Protein AF-A0A6N7W7R6-F1 (afdb_monomer)

Structure (mmCIF, N/CA/C/O backbone):
data_AF-A0A6N7W7R6-F1
#
_entry.id   AF-A0A6N7W7R6-F1
#
loop_
_atom_site.group_PDB
_atom_site.id
_atom_site.type_symbol
_atom_site.label_atom_id
_atom_site.label_alt_id
_atom_site.label_comp_id
_atom_site.label_asym_id
_atom_site.label_entity_id
_atom_site.label_seq_id
_atom_site.pdbx_PDB_ins_code
_atom_site.Cartn_x
_atom_site.Cartn_y
_atom_site.Cartn_z
_atom_site.occupancy
_atom_site.B_iso_or_equiv
_atom_site.auth_seq_id
_atom_site.auth_comp_id
_atom_site.auth_asym_id
_atom_site.auth_atom_id
_atom_site.pdbx_PDB_model_num
ATOM 1 N N . MET A 1 1 ? -25.970 0.932 27.434 1.00 49.00 1 MET A N 1
ATOM 2 C CA . MET A 1 1 ? -24.731 1.646 27.062 1.00 49.00 1 MET A CA 1
ATOM 3 C C . MET A 1 1 ? -24.254 1.059 25.743 1.00 49.00 1 MET A C 1
ATOM 5 O O . MET A 1 1 ? -23.799 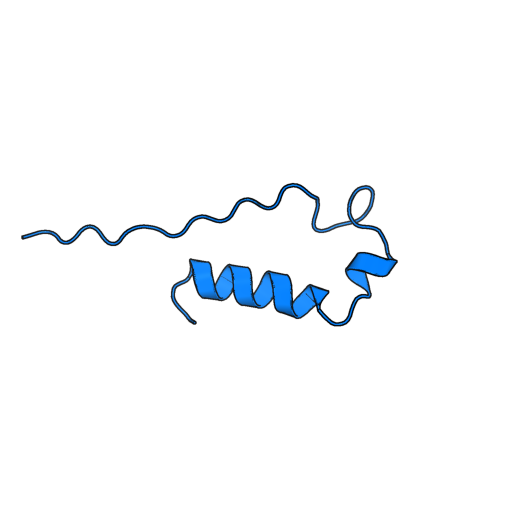-0.074 25.742 1.00 49.00 1 MET A O 1
ATOM 9 N N . PHE A 1 2 ? -24.459 1.746 24.618 1.00 64.94 2 PHE A N 1
ATOM 10 C CA . PHE A 1 2 ? -23.984 1.258 23.320 1.00 64.94 2 PHE A CA 1
ATOM 11 C C . PHE A 1 2 ? -22.559 1.764 23.101 1.00 64.94 2 PHE A C 1
ATOM 13 O O . PHE A 1 2 ? -22.347 2.970 22.998 1.00 64.94 2 PHE A O 1
ATOM 20 N N . TYR A 1 3 ? -21.585 0.854 23.067 1.00 68.31 3 TYR A N 1
ATOM 21 C CA . TYR A 1 3 ? -20.230 1.182 22.633 1.00 68.31 3 TYR A CA 1
ATOM 22 C C . TYR A 1 3 ? -20.210 1.212 21.109 1.00 68.31 3 TYR A C 1
ATOM 24 O O . TYR A 1 3 ? -20.358 0.181 20.455 1.00 68.31 3 TYR A O 1
ATOM 32 N N . PHE A 1 4 ? -20.046 2.404 20.544 1.00 71.81 4 PHE A N 1
ATOM 33 C CA . PHE A 1 4 ? -19.767 2.544 19.125 1.00 71.81 4 PHE A CA 1
ATOM 34 C C . PHE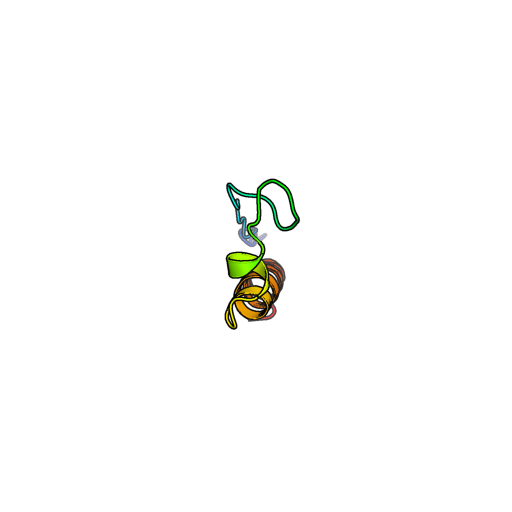 A 1 4 ? -18.321 2.103 18.895 1.00 71.81 4 PHE A C 1
ATOM 36 O O . PHE A 1 4 ? -17.395 2.727 19.410 1.00 71.81 4 PHE A O 1
ATOM 43 N N . GLN A 1 5 ? -18.123 1.005 18.168 1.00 6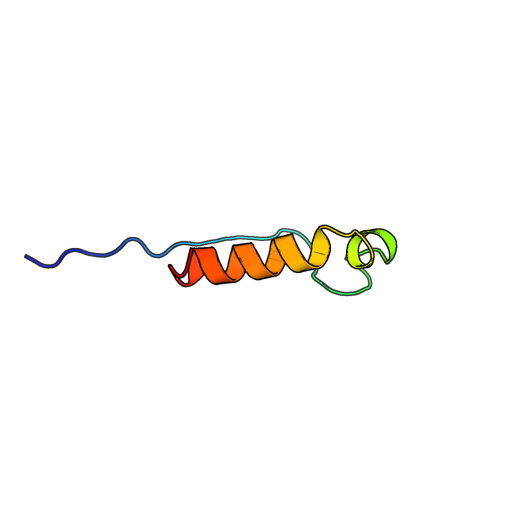8.88 5 GLN A N 1
ATOM 44 C CA . GLN A 1 5 ? -16.784 0.608 17.743 1.00 68.88 5 GLN A CA 1
ATOM 45 C C . GLN A 1 5 ? -16.332 1.581 16.644 1.00 68.88 5 GLN A C 1
ATOM 47 O O . GLN A 1 5 ? -17.055 1.742 15.652 1.00 68.88 5 GLN A O 1
ATOM 52 N N . PRO A 1 6 ? -15.190 2.272 16.800 1.00 73.81 6 PRO A N 1
ATOM 53 C CA . PRO A 1 6 ? -14.669 3.111 15.736 1.00 73.81 6 PRO A CA 1
ATOM 54 C C . PRO A 1 6 ? -14.356 2.226 14.529 1.00 73.81 6 PRO A C 1
ATOM 56 O O . PRO A 1 6 ? -13.603 1.262 14.627 1.00 73.81 6 PRO A O 1
ATOM 59 N N . LYS A 1 7 ? -14.966 2.546 13.386 1.00 83.31 7 LYS A N 1
ATOM 60 C CA . LYS A 1 7 ? -14.660 1.874 12.123 1.00 83.31 7 LYS A CA 1
ATOM 61 C C . LYS A 1 7 ? -13.313 2.375 11.616 1.00 83.31 7 LYS A C 1
ATOM 63 O O . LYS A 1 7 ? -13.139 3.587 11.460 1.00 83.31 7 LYS A O 1
ATOM 68 N N . LEU A 1 8 ? -12.400 1.454 11.337 1.00 92.75 8 LEU A N 1
ATOM 69 C CA . LEU A 1 8 ? -11.123 1.770 10.710 1.00 92.75 8 LEU A CA 1
ATOM 70 C C . LEU A 1 8 ? -11.337 2.214 9.256 1.00 92.75 8 LEU A C 1
ATOM 72 O O . LEU A 1 8 ? -12.286 1.795 8.588 1.00 92.75 8 LEU A O 1
ATOM 76 N N . LYS A 1 9 ? -10.485 3.127 8.786 1.00 94.62 9 LYS A N 1
ATOM 77 C CA . LYS A 1 9 ? -10.515 3.677 7.425 1.00 94.62 9 LYS A CA 1
ATOM 78 C C . LYS A 1 9 ? -9.089 3.814 6.915 1.00 94.62 9 LYS A C 1
ATOM 80 O O . LYS A 1 9 ? -8.220 4.270 7.652 1.00 94.62 9 LYS A O 1
ATOM 85 N N . LEU A 1 10 ? -8.884 3.470 5.650 1.00 96.12 10 LEU A N 1
ATOM 86 C CA . LEU A 1 10 ? -7.616 3.605 4.946 1.00 96.12 10 LEU A CA 1
ATOM 87 C C . LEU A 1 10 ? -7.896 4.215 3.573 1.00 96.12 10 LEU A C 1
ATOM 89 O O . LEU A 1 10 ? -8.800 3.767 2.872 1.00 96.12 10 LEU A O 1
ATOM 93 N N . SER A 1 11 ? -7.122 5.231 3.207 1.00 97.19 11 SER A N 1
ATOM 94 C CA . SER A 1 11 ? -7.148 5.828 1.874 1.00 97.19 11 SER A CA 1
ATOM 95 C C . SER A 1 11 ? -5.783 5.624 1.240 1.00 97.19 11 SER A C 1
ATOM 97 O O . SER A 1 11 ? -4.782 6.120 1.755 1.00 97.19 11 SER A O 1
ATOM 99 N N . TYR A 1 12 ? -5.750 4.897 0.129 1.00 97.06 12 TYR A N 1
ATOM 100 C CA . TYR A 1 12 ? -4.561 4.720 -0.692 1.00 97.06 12 TYR A CA 1
ATOM 101 C C . TYR A 1 12 ? -4.667 5.658 -1.896 1.00 97.06 12 TYR A C 1
ATOM 103 O O . TYR A 1 12 ? -5.674 5.655 -2.597 1.00 97.06 12 TYR A O 1
ATOM 111 N N . ALA A 1 13 ? -3.671 6.526 -2.074 1.00 97.25 13 ALA A N 1
ATOM 112 C CA . ALA A 1 13 ? -3.729 7.632 -3.034 1.00 97.25 13 ALA A CA 1
ATOM 113 C C . ALA A 1 13 ? -3.249 7.256 -4.450 1.00 97.25 13 ALA A C 1
ATOM 115 O O . ALA A 1 13 ? -3.140 8.135 -5.301 1.00 97.25 13 ALA A O 1
ATOM 116 N N . SER A 1 14 ? -2.943 5.979 -4.683 1.00 95.75 14 SER A N 1
ATOM 117 C CA . SER A 1 14 ? -2.527 5.438 -5.980 1.00 95.75 14 SER A CA 1
ATOM 118 C C . SER A 1 14 ? -3.455 4.294 -6.408 1.00 95.75 14 SER A C 1
ATOM 120 O O . SER A 1 14 ? -4.423 3.977 -5.715 1.00 95.75 14 SER A O 1
ATOM 122 N N . ASP A 1 15 ? -3.164 3.679 -7.549 1.00 95.88 15 ASP A N 1
ATOM 123 C CA . ASP A 1 15 ? -3.859 2.496 -8.065 1.00 95.88 15 ASP A CA 1
ATOM 124 C C . ASP A 1 15 ? -3.178 1.198 -7.593 1.00 95.88 15 ASP A C 1
ATOM 126 O O . ASP A 1 15 ? -2.005 1.192 -7.218 1.00 95.88 15 ASP A O 1
ATOM 130 N N . ILE A 1 16 ? -3.921 0.095 -7.617 1.00 96.69 16 ILE A N 1
ATOM 131 C CA . ILE A 1 16 ? -3.456 -1.269 -7.315 1.00 96.69 16 ILE A CA 1
ATOM 132 C C . ILE A 1 16 ? -3.223 -2.082 -8.600 1.00 96.69 16 ILE A C 1
ATOM 134 O O . ILE A 1 16 ? -3.194 -3.310 -8.589 1.00 96.69 16 ILE A O 1
ATOM 138 N N . SER A 1 17 ? -3.173 -1.400 -9.742 1.00 94.38 17 SER A N 1
ATOM 139 C CA . SER A 1 17 ? -3.109 -2.010 -11.063 1.00 94.38 17 SER A CA 1
ATOM 140 C C . SER A 1 17 ? -2.422 -1.072 -12.073 1.00 94.38 17 SER A C 1
ATOM 142 O O . SE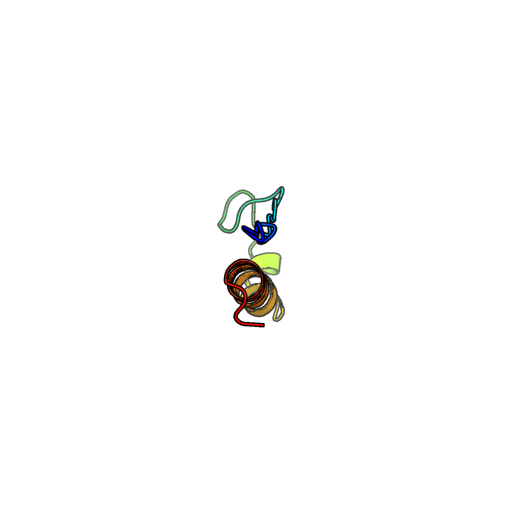R A 1 17 ? -2.167 0.095 -11.745 1.00 94.38 17 SER A O 1
ATOM 144 N N . PRO A 1 18 ? -2.059 -1.565 -13.275 1.00 95.50 18 PRO A N 1
ATOM 145 C CA . PRO A 1 18 ? -1.272 -0.821 -14.257 1.00 95.50 18 PRO A CA 1
ATOM 146 C C . PRO A 1 18 ? -1.797 0.578 -14.597 1.00 95.50 18 PRO A C 1
ATOM 148 O O . PRO A 1 18 ? -2.923 0.950 -14.295 1.00 95.50 18 PRO A O 1
ATOM 151 N N . HIS A 1 19 ? -0.965 1.341 -15.306 1.00 90.50 19 HIS A N 1
ATOM 152 C CA . HIS A 1 19 ? -1.079 2.783 -15.569 1.00 90.50 19 HIS A CA 1
ATOM 153 C C . HIS A 1 19 ? -0.634 3.658 -14.397 1.00 90.50 19 HIS A C 1
ATOM 155 O O . HIS A 1 19 ? 0.141 4.583 -14.633 1.00 90.50 19 HIS A O 1
ATOM 161 N N . TRP A 1 20 ? -1.053 3.358 -13.165 1.00 95.12 20 TRP A N 1
ATOM 162 C CA . TRP A 1 20 ? -0.670 4.110 -11.956 1.00 95.12 20 TRP A CA 1
ATOM 163 C C . TRP A 1 20 ? 0.065 3.264 -10.904 1.00 95.12 20 TRP A C 1
ATOM 165 O O . TRP A 1 20 ? 0.707 3.827 -10.018 1.00 95.12 20 TRP A O 1
ATOM 175 N N . ALA A 1 21 ? 0.055 1.935 -11.037 1.00 96.94 21 ALA A N 1
ATOM 176 C CA . ALA A 1 21 ? 0.996 1.036 -10.377 1.00 96.94 21 ALA A CA 1
ATOM 177 C C . ALA A 1 21 ? 2.074 0.583 -11.384 1.00 96.94 21 ALA A C 1
ATOM 179 O O . ALA A 1 21 ? 1.764 -0.195 -12.291 1.00 96.94 21 ALA A O 1
ATOM 180 N N . PRO A 1 22 ? 3.326 1.072 -11.278 1.00 97.12 22 PRO A N 1
ATOM 181 C CA . PRO A 1 22 ? 4.440 0.567 -12.079 1.00 97.12 22 PRO A CA 1
ATOM 182 C C . PRO A 1 22 ? 4.670 -0.932 -11.855 1.00 97.12 22 PRO A C 1
ATOM 184 O O . PRO A 1 22 ? 4.403 -1.448 -10.768 1.00 97.12 22 PRO A O 1
ATOM 187 N N . GLU A 1 23 ? 5.214 -1.623 -12.856 1.00 97.62 23 GLU A N 1
ATOM 188 C CA . GLU A 1 23 ? 5.513 -3.059 -12.766 1.00 97.62 23 GLU A CA 1
ATOM 189 C C . GLU A 1 23 ? 6.468 -3.354 -11.604 1.00 97.62 23 GLU A C 1
ATOM 191 O O . GLU A 1 23 ? 6.250 -4.282 -10.835 1.00 97.62 23 GLU A O 1
ATOM 196 N N . GLU A 1 24 ? 7.471 -2.501 -11.401 1.00 97.94 24 GLU A N 1
ATOM 197 C CA . GLU A 1 24 ? 8.439 -2.626 -10.314 1.00 97.94 24 GLU A CA 1
ATOM 198 C C . GLU A 1 24 ? 7.777 -2.522 -8.933 1.00 97.94 24 GLU A C 1
ATOM 200 O O . GLU A 1 24 ? 8.249 -3.130 -7.974 1.00 97.94 24 GLU A O 1
ATOM 205 N N . PHE A 1 25 ? 6.675 -1.770 -8.820 1.00 97.94 25 PHE A N 1
ATOM 206 C CA . PHE A 1 25 ? 5.891 -1.702 -7.588 1.00 97.94 25 PHE A CA 1
ATOM 207 C C . PHE A 1 25 ? 5.059 -2.969 -7.384 1.00 97.94 25 PHE A C 1
ATOM 209 O O . PHE A 1 25 ? 5.000 -3.472 -6.267 1.00 97.94 25 PHE A O 1
ATOM 216 N N . MET A 1 26 ? 4.447 -3.506 -8.441 1.00 97.75 26 MET A N 1
ATOM 217 C CA . MET A 1 26 ? 3.666 -4.747 -8.355 1.00 97.75 26 MET A CA 1
ATOM 218 C C . MET A 1 26 ? 4.547 -5.986 -8.122 1.00 97.75 26 MET A C 1
ATOM 220 O O . MET A 1 26 ? 4.101 -6.942 -7.495 1.00 97.75 26 MET A O 1
ATOM 224 N N . GLN A 1 27 ? 5.800 -5.962 -8.586 1.00 97.94 27 GLN A N 1
ATOM 225 C CA . GLN A 1 27 ? 6.799 -7.017 -8.375 1.00 97.94 27 GLN A CA 1
ATOM 226 C C . GLN A 1 27 ? 7.594 -6.862 -7.073 1.00 97.94 27 GLN A C 1
ATOM 228 O O . GLN A 1 27 ? 8.402 -7.727 -6.739 1.00 97.94 27 GLN A O 1
ATOM 233 N N . TRP A 1 28 ? 7.405 -5.767 -6.338 1.00 98.38 28 TRP A N 1
ATOM 234 C CA . TRP A 1 28 ? 8.054 -5.582 -5.048 1.00 98.38 28 TRP A CA 1
ATOM 235 C C . TRP A 1 28 ? 7.575 -6.649 -4.055 1.00 98.38 28 TRP A C 1
ATOM 237 O O . TRP A 1 28 ? 6.374 -6.795 -3.844 1.00 98.38 28 TRP A O 1
ATOM 247 N N . ASP A 1 29 ? 8.503 -7.325 -3.368 1.00 98.44 29 ASP A N 1
ATOM 248 C CA . ASP A 1 29 ? 8.204 -8.370 -2.367 1.00 98.44 29 ASP A CA 1
ATOM 249 C C . ASP A 1 29 ? 7.178 -7.939 -1.296 1.00 98.44 29 ASP A C 1
ATOM 251 O O . ASP A 1 29 ? 6.487 -8.764 -0.699 1.00 98.44 29 ASP A O 1
ATOM 255 N N . GLY A 1 30 ? 7.075 -6.634 -1.020 1.00 98.31 30 GLY A N 1
ATOM 256 C CA . GLY A 1 30 ? 6.126 -6.078 -0.056 1.00 98.31 30 GLY A CA 1
ATOM 257 C C . GLY A 1 30 ? 4.727 -5.783 -0.604 1.00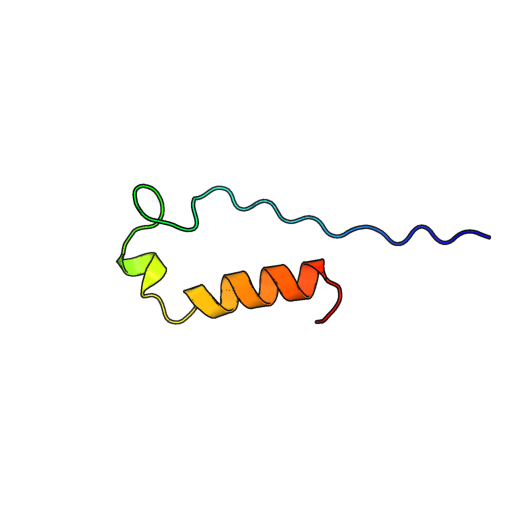 98.31 30 GLY A C 1
ATOM 258 O O . GLY A 1 30 ? 3.851 -5.446 0.191 1.00 98.31 30 GLY A O 1
ATOM 259 N N . TYR A 1 31 ? 4.492 -5.899 -1.914 1.00 98.31 31 TYR A N 1
ATOM 260 C CA . TYR A 1 31 ? 3.226 -5.536 -2.558 1.00 98.31 31 TYR A CA 1
ATOM 261 C C . TYR A 1 31 ? 2.044 -6.324 -1.982 1.00 98.31 31 TYR A C 1
ATOM 263 O O . TYR A 1 31 ? 1.088 -5.741 -1.470 1.00 98.31 31 TYR A O 1
ATOM 271 N N . GLU A 1 32 ? 2.146 -7.655 -1.976 1.00 98.00 32 GLU A N 1
ATOM 272 C CA . GLU A 1 32 ? 1.117 -8.534 -1.411 1.00 98.00 32 GLU A CA 1
ATOM 273 C C . GLU A 1 32 ? 0.912 -8.256 0.084 1.00 98.00 32 GLU A C 1
ATOM 275 O O . GLU A 1 32 ? -0.215 -8.090 0.553 1.00 98.00 32 GLU A O 1
ATOM 280 N N . GLN A 1 33 ? 2.014 -8.121 0.828 1.00 98.31 33 GLN A N 1
ATOM 281 C CA . GLN A 1 33 ? 1.982 -7.880 2.267 1.00 98.31 33 GLN A CA 1
ATOM 282 C C . GLN A 1 33 ? 1.300 -6.554 2.628 1.00 98.31 33 GLN A C 1
ATOM 284 O O . GLN A 1 33 ? 0.591 -6.491 3.635 1.00 98.31 33 GLN A O 1
ATOM 289 N N . LEU A 1 34 ? 1.512 -5.495 1.842 1.00 98.06 34 LEU A N 1
ATOM 290 C CA . LEU A 1 34 ? 0.889 -4.193 2.058 1.00 98.06 34 LEU A CA 1
ATOM 291 C C . LEU A 1 34 ? -0.636 -4.310 2.006 1.00 98.06 34 LEU A C 1
ATOM 293 O O . LEU A 1 34 ? -1.317 -3.863 2.934 1.00 98.06 34 LEU A O 1
ATOM 297 N N . PHE A 1 35 ? -1.176 -4.911 0.945 1.00 98.19 35 PHE A N 1
ATOM 298 C CA . PHE A 1 35 ? -2.621 -4.969 0.742 1.00 98.19 35 PHE A CA 1
ATOM 299 C C . PHE A 1 35 ? -3.299 -6.028 1.623 1.00 98.19 35 PHE A C 1
ATOM 301 O O . PHE A 1 35 ? -4.339 -5.717 2.205 1.00 98.19 35 PHE A O 1
ATOM 308 N N . ASP A 1 36 ? -2.691 -7.205 1.829 1.00 98.12 36 ASP A N 1
ATOM 309 C CA . ASP A 1 36 ? -3.196 -8.222 2.770 1.00 98.12 36 ASP A CA 1
ATOM 310 C C . ASP A 1 36 ? -3.321 -7.645 4.187 1.00 98.12 36 ASP A C 1
ATOM 312 O O . ASP A 1 36 ? -4.396 -7.681 4.791 1.00 98.12 36 ASP A O 1
ATOM 316 N N . ARG A 1 37 ? -2.263 -7.003 4.699 1.00 98.00 37 ARG A N 1
ATOM 317 C CA . ARG A 1 37 ? -2.307 -6.394 6.036 1.00 98.00 37 ARG A CA 1
ATOM 318 C C . ARG A 1 37 ? -3.279 -5.229 6.119 1.00 98.00 37 ARG A C 1
ATOM 320 O O . ARG A 1 37 ? -3.939 -5.075 7.142 1.00 98.00 37 ARG A O 1
ATOM 327 N N . SER A 1 38 ? -3.391 -4.421 5.066 1.00 97.94 38 SER A N 1
ATOM 328 C CA . SER A 1 38 ? -4.358 -3.319 5.041 1.00 97.94 38 SER A CA 1
ATOM 329 C C . SER A 1 38 ? -5.789 -3.839 5.188 1.00 97.94 38 SER A C 1
ATOM 331 O O . SER A 1 38 ? -6.550 -3.308 5.995 1.00 97.94 38 SER A O 1
ATOM 333 N N . VAL A 1 39 ? -6.145 -4.904 4.461 1.00 96.88 39 VAL A N 1
ATOM 334 C CA . VAL A 1 39 ? -7.476 -5.521 4.540 1.00 96.88 39 VAL A CA 1
ATOM 335 C C . VAL A 1 39 ? -7.712 -6.145 5.910 1.00 96.88 39 VAL A C 1
ATOM 337 O O . VAL A 1 39 ? -8.729 -5.843 6.529 1.00 96.88 39 VAL A O 1
ATOM 340 N N . ARG A 1 40 ? -6.768 -6.946 6.420 1.00 96.75 40 ARG A N 1
ATOM 341 C CA . ARG A 1 40 ? -6.916 -7.591 7.734 1.00 96.75 40 ARG A CA 1
ATOM 342 C C . ARG A 1 40 ? -7.007 -6.589 8.883 1.00 96.75 40 ARG A C 1
ATOM 344 O O . ARG A 1 40 ? -7.741 -6.791 9.845 1.00 96.75 40 ARG A O 1
ATOM 351 N N . TRP A 1 41 ? -6.281 -5.476 8.786 1.00 95.56 41 TRP A N 1
ATOM 352 C CA . TRP A 1 41 ? -6.382 -4.399 9.765 1.00 95.56 41 TRP A CA 1
ATOM 353 C C . TRP A 1 41 ? -7.782 -3.783 9.730 1.00 95.56 41 TRP A C 1
ATOM 355 O O . TRP A 1 41 ? -8.425 -3.668 10.768 1.00 95.56 41 TRP A O 1
ATOM 365 N N . LEU A 1 42 ? -8.300 -3.469 8.537 1.00 95.56 42 LEU A N 1
ATOM 366 C CA . LEU A 1 42 ? -9.654 -2.935 8.360 1.00 95.56 42 LEU A CA 1
ATOM 367 C C . LEU A 1 42 ? -10.762 -3.913 8.786 1.00 95.56 42 LEU A C 1
ATOM 369 O O . LEU A 1 42 ? -11.825 -3.455 9.205 1.00 95.56 42 LEU A O 1
ATOM 373 N N . SER A 1 43 ? -10.535 -5.228 8.693 1.00 94.06 43 SER A N 1
ATOM 374 C CA . SER A 1 43 ? -11.471 -6.266 9.150 1.00 94.06 43 SER A CA 1
ATOM 375 C C . SER A 1 43 ? -11.353 -6.596 10.641 1.00 94.06 43 SER A C 1
ATOM 377 O O . SE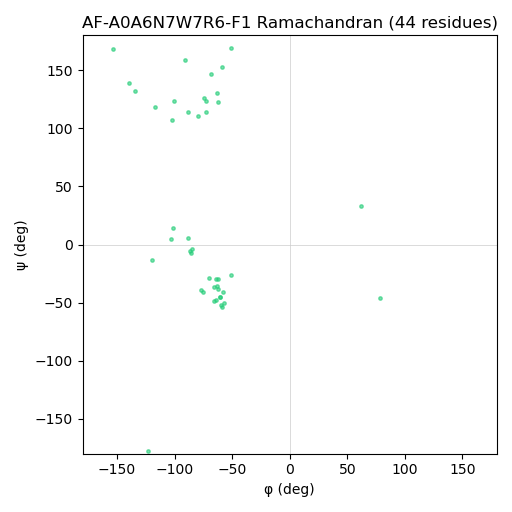R A 1 43 ? -12.187 -7.340 11.151 1.00 94.06 43 SER A O 1
ATOM 379 N N . HIS A 1 44 ? -10.387 -6.001 11.354 1.00 91.31 44 HIS A N 1
ATOM 380 C CA . HIS A 1 44 ? -10.072 -6.300 12.756 1.00 91.31 44 HIS A CA 1
ATOM 381 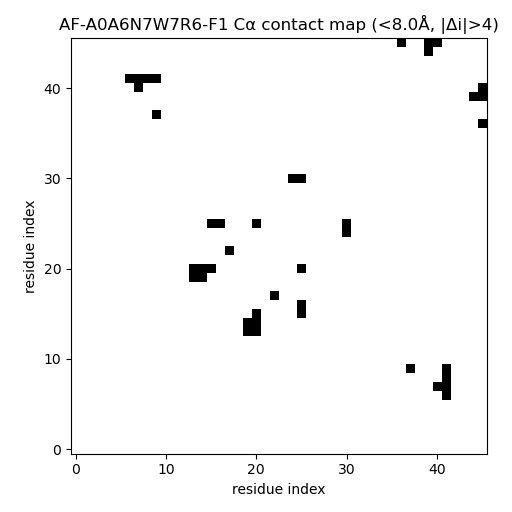C C . HIS A 1 44 ? -9.608 -7.761 12.960 1.00 91.31 44 HIS A C 1
ATOM 383 O O . HIS A 1 44 ? -9.876 -8.370 13.995 1.00 91.31 44 HIS A O 1
ATOM 389 N N . GLU A 1 45 ? -8.920 -8.322 11.963 1.00 90.62 45 GLU A N 1
ATOM 390 C CA . GLU A 1 45 ? -8.348 -9.678 11.959 1.00 90.62 45 GLU A CA 1
ATOM 391 C C . GLU A 1 45 ? -6.823 -9.691 12.197 1.00 90.62 45 GLU A C 1
ATOM 393 O O . GLU A 1 45 ? -6.190 -10.747 12.113 1.00 90.62 45 GLU A O 1
ATOM 398 N N . LEU A 1 46 ? -6.232 -8.523 12.475 1.00 78.81 46 LEU A N 1
ATOM 399 C CA . LEU A 1 46 ? -4.842 -8.346 12.920 1.00 78.81 46 LEU A CA 1
ATOM 400 C C . LEU A 1 46 ? -4.754 -8.009 14.407 1.00 78.81 46 LEU A C 1
ATOM 402 O O . LEU A 1 46 ? -5.624 -7.254 14.896 1.00 78.81 46 LEU A O 1
#

Solvent-accessible surface area (backbone atoms only — not comparable to full-atom values): 3141 Å² total; per-residue (Å²): 136,85,80,79,76,84,78,69,85,85,86,75,96,67,53,98,44,75,96,65,29,54,68,72,55,70,67,34,89,57,40,65,57,52,54,54,50,51,51,32,51,59,69,68,74,106

Sequence (46 aa):
MFYFQPKLKLSYASDISPHWAPEEFMQWDGYEQLFDRSVRWLSHEL

pLDDT: mean 91.78, std 11.0, ra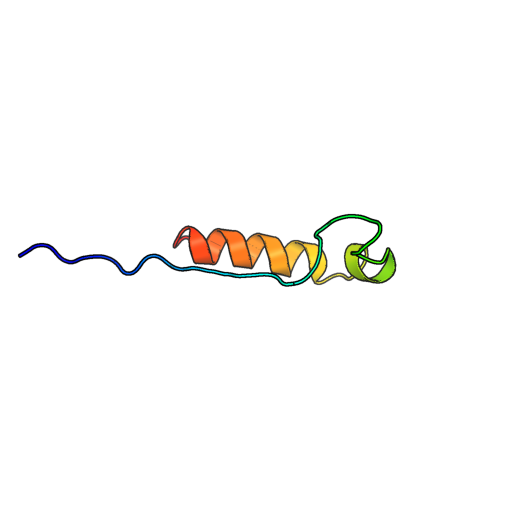nge [49.0, 98.44]

Mean predicted aligned error: 4.54 Å

Foldseek 3Di:
DDDDDDQDDDDDPFDLDPPGQDPCNVPPPCSCVVVVVVVCVRV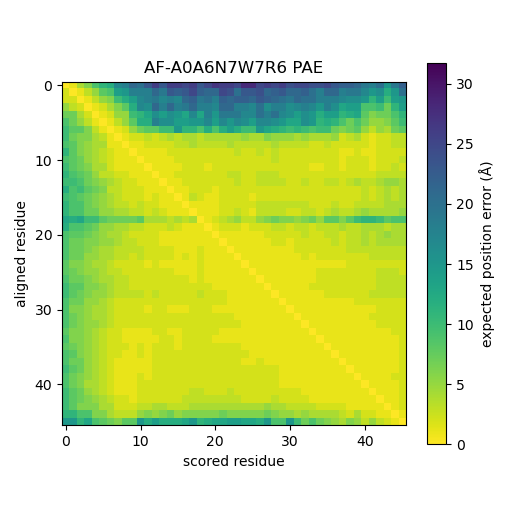VVD

Organism: NCBI:txid2652290

Radius of gyration: 14.4 Å; Cα contacts (8 Å, |Δi|>4): 21; chains: 1; bounding box: 33×17×43 Å

InterPro domains:
  IPR010768 Putative glutamine amidotransferase [PF07090] (10-43)
  IPR029062 Class I glutamine amidotransferase-like [G3DSA:3.40.50.880] (10-44)
  IPR029062 Class I glutamine amidotransferase-like [SSF52317] (12-45)

Secondary structure (DSSP, 8-state):
----PPPP----SS-SSTTTS-HHHHTSTTHHHHHHHHHHHHHT--